Protein AF-A0A2H5Z6Z6-F1 (afdb_monomer_lite)

Sequence (123 aa):
MVAVAPFHPRAADRPYLMEVCPAVSLRALALPHRGYKGRTAYAQATREQILRGLQGLGVTLSPALSATVIAQPGGDALDSIVAAVTAWLVTMRNPPPSNLPAEASREGWIYVPEPPFSLARRR

Secondary structure (DSSP, 8-state):
--EETTTS---TTS-EE-B--HHHHHHHTTS--SS-SSSSHHHHHHHHHHHHHHHHTT----HHHHHHHHH-TT-HHHHHHHHHHHHHHHHHH-PPPSS--TTHHHH--B----SS---S---

pLDDT: mean 91.0, std 10.17, range [44.94, 98.69]

Structure (mmCIF, N/CA/C/O backbone):
data_AF-A0A2H5Z6Z6-F1
#
_entry.id   AF-A0A2H5Z6Z6-F1
#
loop_
_atom_site.group_PDB
_atom_site.id
_atom_site.type_symbol
_atom_site.label_atom_id
_atom_site.label_alt_id
_atom_site.label_comp_id
_atom_site.label_asym_id
_atom_site.label_entity_id
_atom_site.label_seq_id
_atom_site.pdbx_PDB_ins_code
_atom_site.Cartn_x
_atom_site.Cartn_y
_atom_site.Cartn_z
_atom_site.occupancy
_atom_site.B_iso_or_equiv
_atom_site.auth_seq_id
_atom_site.auth_comp_id
_atom_site.auth_asym_id
_atom_site.auth_atom_id
_atom_site.pdbx_PDB_model_num
ATOM 1 N N . MET A 1 1 ? 4.768 -19.698 -14.939 1.00 81.94 1 MET A N 1
ATOM 2 C CA . MET A 1 1 ? 6.037 -19.189 -14.361 1.00 81.94 1 MET A CA 1
ATOM 3 C C . MET A 1 1 ? 5.907 -17.682 -14.163 1.00 81.94 1 MET A C 1
ATOM 5 O O . MET A 1 1 ? 5.160 -17.090 -14.924 1.00 81.94 1 MET A O 1
ATOM 9 N N . VAL A 1 2 ? 6.552 -17.072 -13.165 1.00 90.19 2 VAL A N 1
ATOM 10 C CA . VAL A 1 2 ? 6.456 -15.625 -12.850 1.00 90.19 2 VAL A CA 1
ATOM 11 C C . VAL A 1 2 ? 7.821 -14.968 -13.087 1.00 90.19 2 VAL A C 1
ATOM 13 O O . VAL A 1 2 ? 8.841 -15.569 -12.755 1.00 90.19 2 VAL A O 1
ATOM 16 N N . ALA A 1 3 ? 7.864 -13.765 -13.669 1.00 91.19 3 ALA A N 1
ATOM 17 C CA . ALA A 1 3 ? 9.087 -12.954 -13.721 1.00 91.19 3 ALA A CA 1
ATOM 18 C C . ALA A 1 3 ? 9.198 -12.123 -12.436 1.00 91.19 3 ALA A C 1
ATOM 20 O O . ALA A 1 3 ? 8.234 -11.473 -12.045 1.00 91.19 3 ALA A O 1
ATOM 21 N N . VAL A 1 4 ? 10.354 -12.162 -11.775 1.00 91.69 4 VAL A N 1
ATOM 22 C CA . VAL A 1 4 ? 10.587 -11.506 -10.482 1.00 91.69 4 VAL A CA 1
ATOM 23 C C . VAL A 1 4 ? 11.524 -10.334 -10.710 1.00 91.69 4 VAL A C 1
ATOM 25 O O . VAL A 1 4 ? 12.652 -10.525 -11.153 1.00 91.69 4 VAL A O 1
ATOM 28 N N . ALA A 1 5 ? 11.052 -9.131 -10.430 1.00 88.62 5 ALA A N 1
ATOM 29 C CA . ALA A 1 5 ? 11.829 -7.916 -10.563 1.00 88.62 5 ALA A CA 1
ATOM 30 C C . ALA A 1 5 ? 12.830 -7.758 -9.402 1.00 88.62 5 ALA A C 1
ATOM 32 O O . ALA A 1 5 ? 12.454 -8.053 -8.267 1.00 88.62 5 ALA A O 1
ATOM 33 N N . PRO A 1 6 ? 14.056 -7.255 -9.634 1.00 89.50 6 PRO A N 1
ATOM 34 C CA . PRO A 1 6 ? 14.674 -6.947 -10.927 1.00 89.50 6 PRO A CA 1
ATOM 35 C C . PRO A 1 6 ? 15.464 -8.124 -11.537 1.00 89.50 6 PRO A C 1
ATOM 37 O O . PRO A 1 6 ? 16.131 -7.954 -12.552 1.00 89.50 6 PRO A O 1
ATOM 40 N N . PHE A 1 7 ? 15.411 -9.311 -10.927 1.00 90.31 7 PHE A N 1
ATOM 41 C CA . PHE A 1 7 ? 16.242 -10.468 -11.290 1.00 90.31 7 PHE A CA 1
ATOM 42 C C . PHE A 1 7 ? 15.903 -11.084 -12.654 1.00 90.31 7 PHE A C 1
ATOM 44 O O . PHE A 1 7 ? 16.771 -11.649 -13.317 1.00 90.31 7 PHE A O 1
ATOM 51 N N . HIS A 1 8 ? 14.642 -10.996 -13.079 1.00 89.81 8 HIS A N 1
ATOM 52 C CA . HIS A 1 8 ? 14.167 -11.505 -14.359 1.00 89.81 8 HIS A CA 1
ATOM 53 C C . HIS A 1 8 ? 13.698 -10.363 -15.264 1.00 89.81 8 HIS A C 1
ATOM 55 O O . HIS A 1 8 ? 13.000 -9.457 -14.795 1.00 89.81 8 HIS A O 1
ATOM 61 N N . PRO A 1 9 ? 13.984 -10.431 -16.578 1.00 82.88 9 PRO A N 1
ATOM 62 C CA . PRO A 1 9 ? 13.438 -9.473 -17.524 1.00 82.88 9 PRO A CA 1
ATOM 63 C C . PRO A 1 9 ? 11.910 -9.566 -17.547 1.00 82.88 9 PRO A C 1
ATOM 65 O O . PRO A 1 9 ? 11.318 -10.645 -17.422 1.00 82.88 9 PRO A O 1
ATOM 68 N N . ARG A 1 10 ? 11.257 -8.418 -17.739 1.00 80.31 10 ARG A N 1
ATOM 69 C CA . ARG A 1 10 ? 9.808 -8.370 -17.934 1.00 80.31 10 ARG A CA 1
ATOM 70 C C . ARG A 1 10 ? 9.453 -9.068 -19.246 1.00 80.31 10 ARG A C 1
ATOM 72 O O . ARG A 1 10 ? 10.029 -8.767 -20.286 1.00 80.31 10 ARG A O 1
ATOM 79 N N . ALA A 1 11 ? 8.459 -9.945 -19.199 1.00 82.06 11 ALA A N 1
ATOM 80 C CA . ALA A 1 11 ? 7.927 -10.624 -20.370 1.00 82.06 11 ALA A CA 1
ATOM 81 C C . ALA A 1 11 ? 6.397 -10.532 -20.371 1.00 82.06 11 ALA A C 1
ATOM 83 O O . ALA A 1 11 ? 5.767 -10.580 -19.315 1.00 82.06 11 ALA A O 1
ATOM 84 N N . ALA A 1 12 ? 5.802 -10.349 -21.551 1.00 83.38 12 ALA A N 1
ATOM 85 C CA . ALA A 1 12 ? 4.355 -10.175 -21.700 1.00 83.38 12 ALA A CA 1
ATOM 86 C C . ALA A 1 12 ? 3.564 -11.483 -21.505 1.00 83.38 12 ALA A C 1
ATOM 88 O O . ALA A 1 12 ? 2.361 -11.445 -21.268 1.00 83.38 12 ALA A O 1
ATOM 89 N N . ASP A 1 13 ? 4.239 -12.630 -21.591 1.00 90.69 13 ASP A N 1
ATOM 90 C CA . ASP A 1 13 ? 3.664 -13.976 -21.497 1.00 90.69 13 ASP A CA 1
ATOM 91 C C . ASP A 1 13 ? 3.438 -14.452 -20.052 1.00 90.69 13 ASP A C 1
ATOM 93 O O . ASP A 1 13 ? 2.952 -15.564 -19.835 1.00 90.69 13 ASP A O 1
ATOM 97 N N . ARG A 1 14 ? 3.818 -13.650 -19.050 1.00 88.25 14 ARG A N 1
ATOM 98 C CA . ARG A 1 14 ? 3.795 -14.062 -17.646 1.00 88.25 14 ARG A CA 1
ATOM 99 C C . ARG A 1 14 ? 3.532 -12.912 -16.675 1.00 88.25 14 ARG A C 1
ATOM 101 O O . ARG A 1 14 ? 3.823 -11.758 -16.989 1.00 88.25 14 ARG A O 1
ATOM 108 N N . PRO A 1 15 ? 3.044 -13.212 -15.458 1.00 89.44 15 PRO A N 1
ATOM 109 C CA . PRO A 1 15 ? 2.917 -12.211 -14.410 1.00 89.44 15 PRO A CA 1
ATOM 110 C C . PRO A 1 15 ? 4.288 -11.665 -14.007 1.00 89.44 15 PRO A C 1
ATOM 112 O O . PRO A 1 15 ? 5.295 -12.380 -14.052 1.00 89.44 15 PRO A O 1
ATOM 115 N N . TYR A 1 16 ? 4.296 -10.413 -13.557 1.00 86.94 16 TYR A N 1
ATOM 116 C CA . TYR A 1 16 ? 5.476 -9.731 -13.042 1.00 86.94 16 TYR A CA 1
ATOM 117 C C . TYR A 1 16 ? 5.311 -9.488 -11.540 1.00 86.94 16 TYR A C 1
ATOM 119 O O . TYR A 1 16 ? 4.346 -8.847 -11.124 1.00 86.94 16 TYR A 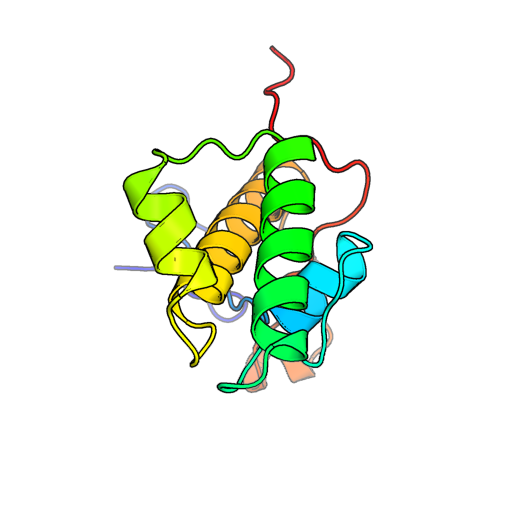O 1
ATOM 127 N N . LEU A 1 17 ? 6.228 -10.021 -10.736 1.00 91.25 17 LEU A N 1
ATOM 128 C CA . LEU A 1 17 ? 6.293 -9.813 -9.294 1.00 91.25 17 LEU A CA 1
ATOM 129 C C . LEU A 1 17 ? 7.261 -8.672 -9.000 1.00 91.25 17 LEU A C 1
ATOM 131 O O . LEU A 1 17 ? 8.382 -8.669 -9.505 1.00 91.25 17 LEU A O 1
ATOM 135 N N . MET A 1 18 ? 6.829 -7.727 -8.171 1.00 91.06 18 MET A N 1
ATOM 136 C CA . MET A 1 18 ? 7.622 -6.576 -7.753 1.00 91.06 18 MET A CA 1
ATOM 137 C C . MET A 1 18 ? 7.553 -6.408 -6.240 1.00 91.06 18 MET A C 1
ATOM 139 O O . MET A 1 18 ? 6.511 -6.662 -5.634 1.00 91.06 18 MET A O 1
ATOM 143 N N . GLU A 1 19 ? 8.653 -5.970 -5.641 1.00 94.50 19 GLU A N 1
ATOM 144 C CA . GLU A 1 19 ? 8.693 -5.671 -4.217 1.00 94.50 19 GLU A CA 1
ATOM 145 C C . GLU A 1 19 ? 8.075 -4.296 -3.943 1.00 94.50 19 GLU A C 1
ATOM 147 O O . GLU A 1 19 ? 8.407 -3.295 -4.584 1.00 94.50 19 GLU A O 1
ATOM 152 N N . VAL A 1 20 ? 7.175 -4.247 -2.961 1.00 95.50 20 VAL A N 1
ATOM 153 C CA . VAL A 1 20 ? 6.577 -3.005 -2.476 1.00 95.50 20 VAL A CA 1
ATOM 154 C C . VAL A 1 20 ? 6.790 -2.895 -0.977 1.00 95.50 20 VAL A C 1
ATOM 156 O O . VAL A 1 20 ? 6.399 -3.775 -0.215 1.00 95.50 20 VAL A O 1
ATOM 159 N N . CYS A 1 21 ? 7.330 -1.757 -0.547 1.00 97.12 21 CYS A N 1
ATOM 160 C CA . CYS A 1 21 ? 7.352 -1.367 0.855 1.00 97.12 21 CYS A CA 1
ATOM 161 C C . CYS A 1 21 ? 6.208 -0.371 1.126 1.00 97.12 21 CYS A C 1
ATOM 163 O O . CYS A 1 21 ? 6.241 0.749 0.591 1.00 97.12 21 CYS A O 1
ATOM 165 N N . PRO A 1 22 ? 5.207 -0.720 1.962 1.00 98.00 22 PRO A N 1
ATOM 166 C CA . PRO A 1 22 ? 4.063 0.149 2.232 1.00 98.00 22 PRO A CA 1
ATOM 167 C C . PRO A 1 22 ? 4.453 1.513 2.803 1.00 98.00 22 PRO A C 1
ATOM 169 O O . PRO A 1 22 ? 3.978 2.537 2.325 1.00 98.00 22 PRO A O 1
ATOM 172 N N . ALA A 1 23 ? 5.375 1.563 3.768 1.00 97.56 23 ALA A N 1
ATOM 173 C CA . ALA A 1 23 ? 5.810 2.830 4.359 1.00 97.56 23 ALA A CA 1
ATOM 174 C C . ALA A 1 23 ? 6.495 3.749 3.328 1.00 97.56 23 ALA A C 1
ATOM 176 O O . ALA A 1 23 ? 6.241 4.953 3.297 1.00 97.56 23 ALA A O 1
ATOM 177 N N . VAL A 1 24 ? 7.331 3.195 2.444 1.00 97.50 24 VAL A N 1
ATOM 178 C CA . VAL A 1 24 ? 7.976 3.978 1.376 1.00 97.50 24 VAL A CA 1
ATOM 179 C C . VAL A 1 24 ? 6.939 4.479 0.368 1.00 97.50 24 VAL A C 1
ATOM 181 O O . VAL A 1 24 ? 6.972 5.652 -0.002 1.00 97.50 24 VAL A O 1
ATOM 184 N N . SER A 1 25 ? 5.983 3.628 -0.009 1.00 97.00 25 SER A N 1
ATOM 185 C CA . SER A 1 25 ? 4.884 3.988 -0.913 1.00 97.00 25 SER A CA 1
ATOM 186 C C . SER A 1 25 ? 4.010 5.101 -0.340 1.00 97.00 25 SER A C 1
ATOM 188 O O . SER A 1 25 ? 3.759 6.098 -1.008 1.00 97.00 25 SER A O 1
ATOM 190 N N . LEU A 1 26 ? 3.591 4.974 0.921 1.00 98.12 26 LEU A N 1
ATOM 191 C CA . LEU A 1 26 ? 2.785 5.982 1.609 1.00 98.12 26 LEU A CA 1
ATOM 192 C C . LEU A 1 26 ? 3.513 7.322 1.691 1.00 98.12 26 LEU A C 1
ATOM 194 O O . LEU A 1 26 ? 2.907 8.358 1.430 1.00 98.12 26 LEU A O 1
ATOM 198 N N . ARG A 1 27 ? 4.822 7.306 1.976 1.00 97.56 27 ARG A N 1
ATOM 199 C CA . ARG A 1 27 ? 5.644 8.521 1.966 1.00 97.56 27 ARG A CA 1
ATOM 200 C C . ARG A 1 27 ? 5.646 9.182 0.587 1.00 97.56 27 ARG A C 1
ATOM 202 O O . ARG A 1 27 ? 5.483 10.396 0.515 1.00 97.56 27 ARG A O 1
ATOM 209 N N . ALA A 1 28 ? 5.811 8.404 -0.483 1.00 95.19 28 ALA A N 1
ATOM 210 C CA . ALA A 1 28 ? 5.789 8.923 -1.850 1.00 95.19 28 ALA A CA 1
ATOM 211 C C . ALA A 1 28 ? 4.424 9.521 -2.220 1.00 95.19 28 ALA A C 1
ATOM 213 O O . ALA A 1 28 ? 4.368 10.596 -2.807 1.00 95.19 28 ALA A O 1
ATOM 214 N N . LEU A 1 29 ? 3.332 8.892 -1.780 1.00 95.50 29 LEU A N 1
ATOM 215 C CA . LEU A 1 29 ? 1.961 9.385 -1.951 1.00 95.50 29 LEU A CA 1
ATOM 216 C C . LEU A 1 29 ? 1.610 10.587 -1.050 1.00 95.50 29 LEU A C 1
ATOM 218 O O . LEU A 1 29 ? 0.459 11.018 -1.048 1.00 95.50 29 LEU A O 1
ATOM 222 N N . ALA A 1 30 ? 2.565 11.116 -0.275 1.00 96.44 30 ALA A N 1
ATOM 223 C CA . ALA A 1 30 ? 2.351 12.166 0.723 1.00 96.44 30 ALA A CA 1
ATOM 224 C C . ALA A 1 30 ? 1.281 11.810 1.783 1.00 96.44 30 ALA A C 1
ATOM 226 O O . ALA A 1 30 ? 0.555 12.673 2.278 1.00 96.44 30 ALA A O 1
ATOM 227 N N . LEU A 1 31 ? 1.199 10.530 2.156 1.00 97.69 31 LEU A N 1
ATOM 228 C CA . LEU A 1 31 ? 0.311 10.002 3.193 1.00 97.69 31 LEU A CA 1
ATOM 229 C C . LEU A 1 31 ? 1.087 9.673 4.484 1.00 97.69 31 LEU A C 1
ATOM 231 O O . LEU A 1 31 ? 2.314 9.500 4.455 1.00 97.69 31 LEU A O 1
ATOM 235 N N . PRO A 1 32 ? 0.403 9.551 5.641 1.00 98.31 32 PRO A N 1
ATOM 236 C CA . PRO A 1 32 ? 1.035 9.045 6.855 1.00 98.31 32 PRO A CA 1
ATOM 237 C C . PRO A 1 32 ? 1.689 7.685 6.592 1.00 98.31 32 PRO A C 1
ATOM 239 O O . PRO A 1 32 ? 1.051 6.778 6.073 1.00 98.31 32 PRO A O 1
ATOM 242 N N . HIS A 1 33 ? 2.964 7.536 6.948 1.00 97.50 33 HIS A N 1
ATOM 243 C CA . HIS A 1 33 ? 3.753 6.336 6.638 1.00 97.50 33 HIS A CA 1
ATOM 244 C C . HIS A 1 33 ? 4.329 5.641 7.879 1.00 97.50 33 HIS A C 1
ATOM 246 O O . HIS A 1 33 ? 5.053 4.652 7.771 1.00 97.50 33 HIS A O 1
ATOM 252 N N . ARG A 1 34 ? 4.025 6.160 9.073 1.00 97.25 34 ARG A N 1
ATOM 253 C CA . ARG A 1 34 ? 4.459 5.629 10.372 1.00 97.25 34 ARG A CA 1
ATOM 254 C C . ARG A 1 34 ? 3.289 5.641 11.347 1.00 97.25 34 ARG A C 1
ATOM 256 O O . ARG A 1 34 ? 2.332 6.378 11.148 1.00 97.25 34 ARG A O 1
ATOM 263 N N . GLY A 1 35 ? 3.379 4.824 12.395 1.00 96.75 35 GLY A N 1
ATOM 264 C CA . GLY A 1 35 ? 2.449 4.867 13.527 1.00 96.75 35 GLY A CA 1
ATOM 265 C C . GLY A 1 35 ? 1.048 4.301 13.274 1.00 96.75 35 GLY A C 1
ATOM 266 O O . GLY A 1 35 ? 0.243 4.303 14.194 1.00 96.75 35 GLY A O 1
ATOM 267 N N . TYR A 1 36 ? 0.756 3.782 12.077 1.00 98.06 36 TYR A N 1
ATOM 268 C CA . TYR A 1 36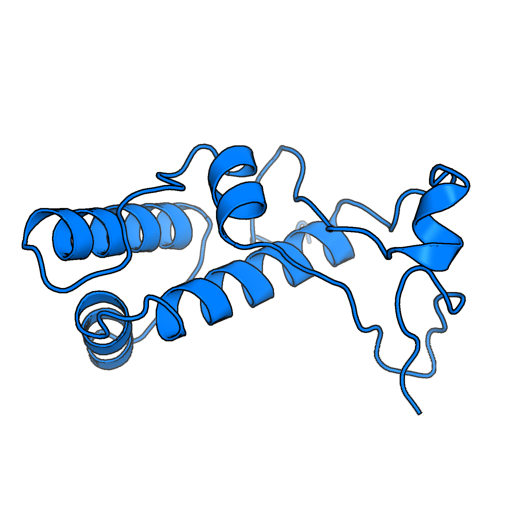 ? -0.545 3.183 11.742 1.00 98.06 36 TYR A CA 1
ATOM 269 C C . TYR A 1 36 ? -0.706 1.728 12.211 1.00 98.06 36 TYR A C 1
ATOM 271 O O . TYR A 1 36 ? -1.810 1.190 12.170 1.00 98.06 36 TYR A O 1
ATOM 279 N N . LYS A 1 37 ? 0.376 1.085 12.669 1.00 97.56 37 LYS A N 1
ATOM 280 C CA . LYS A 1 37 ? 0.345 -0.261 13.257 1.00 97.56 37 LYS A CA 1
ATOM 281 C C . LYS A 1 37 ? 0.194 -0.181 14.774 1.00 97.56 37 LYS A C 1
ATOM 283 O O . LYS A 1 37 ? 0.762 0.701 15.417 1.00 97.56 37 LYS A O 1
ATOM 288 N N . GLY A 1 38 ? -0.534 -1.136 15.340 1.00 97.62 38 GLY A N 1
ATOM 289 C CA . GLY A 1 38 ? -0.805 -1.238 16.771 1.00 97.62 38 GLY A CA 1
ATOM 290 C C . GLY A 1 38 ? -2.279 -1.048 17.124 1.00 97.62 38 GLY A C 1
ATOM 291 O O . GLY A 1 38 ? -3.132 -0.786 16.279 1.00 97.62 38 GLY A O 1
ATOM 292 N N . ARG A 1 39 ? -2.583 -1.213 18.415 1.00 98.00 39 ARG A N 1
ATOM 293 C CA . ARG A 1 39 ? -3.955 -1.205 18.959 1.00 98.00 39 ARG A CA 1
ATOM 294 C C . ARG A 1 39 ? -4.389 0.151 19.529 1.00 98.00 39 ARG A C 1
ATOM 296 O O . ARG A 1 39 ? -5.434 0.237 20.159 1.00 98.00 39 ARG A O 1
ATOM 303 N N . THR A 1 40 ? -3.580 1.196 19.370 1.00 98.31 40 THR A N 1
ATOM 304 C CA . THR A 1 40 ? -3.887 2.517 19.932 1.00 98.31 40 THR A CA 1
ATOM 305 C C . THR A 1 40 ? -4.931 3.247 19.087 1.00 98.31 40 THR A C 1
ATOM 307 O O . THR A 1 40 ? -5.016 3.048 17.873 1.00 98.31 40 THR A O 1
ATOM 310 N N . ALA A 1 41 ? -5.684 4.156 19.715 1.00 98.06 41 ALA A N 1
ATOM 311 C CA . ALA A 1 41 ? -6.600 5.046 19.000 1.00 98.06 41 ALA A CA 1
ATOM 312 C C . ALA A 1 41 ? -5.866 5.882 17.933 1.00 98.06 41 ALA A C 1
ATOM 314 O O . ALA A 1 41 ? -6.381 6.076 16.837 1.00 98.06 41 ALA A O 1
ATOM 315 N N . TYR A 1 42 ? -4.622 6.295 18.215 1.00 98.31 42 TYR A N 1
ATOM 316 C CA . TYR A 1 42 ? -3.756 6.977 17.249 1.00 98.31 42 TYR A CA 1
ATOM 317 C C . TYR A 1 42 ? -3.464 6.112 16.013 1.00 98.31 42 TYR A C 1
ATOM 319 O O . TYR A 1 42 ? -3.608 6.580 14.884 1.00 98.31 42 TYR A O 1
ATOM 327 N N . ALA A 1 43 ? -3.105 4.837 16.201 1.00 98.56 43 ALA A N 1
ATOM 328 C CA . ALA A 1 43 ? -2.837 3.928 15.089 1.00 98.56 43 ALA A CA 1
ATOM 329 C C . ALA A 1 43 ? -4.088 3.670 14.239 1.00 98.56 43 ALA A C 1
ATOM 331 O O . ALA A 1 43 ? -4.012 3.644 13.010 1.00 98.56 43 ALA A O 1
ATOM 332 N N . GLN A 1 44 ? -5.255 3.526 14.873 1.00 98.62 44 GLN A N 1
ATOM 333 C CA . GLN A 1 44 ? -6.531 3.423 14.163 1.00 98.62 44 GLN A CA 1
ATOM 334 C C . GLN A 1 44 ? -6.848 4.689 13.356 1.00 98.62 44 GLN A C 1
ATOM 336 O O . GLN A 1 44 ? -7.064 4.594 12.150 1.00 98.62 44 GLN A O 1
ATOM 341 N N . ALA A 1 45 ? -6.783 5.869 13.977 1.00 98.62 45 ALA A N 1
ATOM 342 C CA . ALA A 1 45 ? -7.016 7.144 13.296 1.00 98.62 45 ALA A CA 1
ATOM 343 C C . ALA A 1 45 ? -6.045 7.361 12.121 1.00 98.62 45 ALA A C 1
ATOM 345 O O . ALA A 1 45 ? -6.426 7.885 11.073 1.00 98.62 45 ALA A O 1
ATOM 346 N N . THR A 1 46 ? -4.799 6.897 12.260 1.00 98.69 46 THR A N 1
ATOM 347 C CA . THR A 1 46 ? -3.803 6.957 11.184 1.00 98.69 46 THR A CA 1
ATOM 348 C C . THR A 1 46 ? -4.184 6.037 10.018 1.00 98.69 46 THR A C 1
ATOM 350 O O . THR A 1 46 ? -4.108 6.465 8.866 1.00 98.69 46 THR A O 1
ATOM 353 N N . ARG A 1 47 ? -4.663 4.807 10.277 1.00 98.69 47 ARG A N 1
ATOM 354 C CA . ARG A 1 47 ? -5.193 3.906 9.228 1.00 98.69 47 ARG A CA 1
ATOM 355 C C . ARG A 1 47 ? -6.395 4.513 8.506 1.00 98.69 47 ARG A C 1
ATOM 357 O O . ARG A 1 47 ? -6.465 4.437 7.282 1.00 98.69 47 ARG A O 1
ATOM 364 N N . GLU A 1 48 ? -7.297 5.169 9.233 1.00 98.62 48 GLU A N 1
ATOM 365 C CA . GLU A 1 48 ? -8.426 5.892 8.634 1.00 98.62 48 GLU A CA 1
ATOM 366 C C . GLU A 1 48 ? -7.968 7.037 7.726 1.00 98.62 48 GLU A C 1
ATOM 368 O O . GLU A 1 48 ? -8.479 7.191 6.617 1.00 98.62 48 GLU A O 1
ATOM 373 N N . GLN A 1 49 ? -6.993 7.836 8.171 1.00 98.69 49 GLN A N 1
ATOM 374 C CA . GLN A 1 49 ? -6.441 8.927 7.370 1.00 98.69 49 GLN A CA 1
ATOM 375 C C . GLN A 1 49 ? -5.778 8.407 6.092 1.00 98.69 49 GLN A C 1
ATOM 377 O O . GLN A 1 49 ? -6.002 8.972 5.021 1.00 98.69 49 GLN A O 1
ATOM 382 N N . ILE A 1 50 ? -4.996 7.328 6.192 1.00 98.69 50 ILE A N 1
ATOM 383 C CA . ILE A 1 50 ? -4.377 6.693 5.026 1.00 98.69 50 ILE A CA 1
ATOM 384 C C . ILE A 1 50 ? -5.458 6.204 4.060 1.00 98.69 50 ILE A C 1
ATOM 386 O O . ILE A 1 50 ? -5.390 6.515 2.872 1.00 98.69 50 ILE A O 1
ATOM 390 N N . LEU A 1 51 ? -6.473 5.486 4.554 1.00 98.56 51 LEU A N 1
ATOM 391 C CA . LEU A 1 51 ? -7.543 4.965 3.707 1.00 98.56 51 LEU A CA 1
ATOM 392 C C . LEU A 1 51 ? -8.304 6.090 2.991 1.00 98.56 51 LEU A C 1
ATOM 394 O O . LEU A 1 51 ? -8.530 5.984 1.787 1.00 98.56 51 LEU A O 1
ATOM 398 N N . ARG A 1 52 ? -8.626 7.191 3.684 1.00 98.31 52 ARG A N 1
ATOM 399 C CA . ARG A 1 52 ? -9.236 8.380 3.059 1.00 98.31 52 ARG A CA 1
ATOM 400 C C . ARG A 1 52 ? -8.347 8.976 1.966 1.00 98.31 52 ARG A C 1
ATOM 402 O O . ARG A 1 52 ? -8.844 9.338 0.904 1.00 98.31 52 ARG A O 1
ATOM 409 N N . GLY A 1 53 ? -7.038 9.046 2.201 1.00 97.44 53 GLY A N 1
ATOM 410 C CA . GLY A 1 53 ? -6.072 9.495 1.199 1.00 97.44 53 GLY A CA 1
ATOM 411 C C . GLY A 1 53 ? -6.072 8.611 -0.050 1.00 97.44 53 GLY A C 1
ATOM 412 O O . GLY A 1 53 ? -6.170 9.117 -1.164 1.00 97.44 53 GLY A O 1
ATOM 413 N N . LEU A 1 54 ? -6.051 7.287 0.130 1.00 97.00 54 LEU A N 1
ATOM 414 C CA . LEU A 1 54 ? -6.136 6.322 -0.972 1.00 97.00 54 LEU A CA 1
ATOM 415 C C . LEU A 1 54 ? -7.472 6.425 -1.729 1.00 97.00 54 LEU A C 1
ATOM 417 O O . LEU A 1 54 ? -7.491 6.348 -2.958 1.00 97.00 54 LEU A O 1
ATOM 421 N N . GLN A 1 55 ? -8.581 6.656 -1.024 1.00 96.44 55 GLN A N 1
ATOM 422 C CA . GLN A 1 55 ? -9.885 6.913 -1.644 1.00 96.44 55 GLN A CA 1
ATOM 423 C C . GLN A 1 55 ? -9.870 8.186 -2.498 1.00 96.44 55 GLN A C 1
ATOM 425 O O . GLN A 1 55 ? -10.393 8.174 -3.611 1.00 96.44 55 GLN A O 1
ATOM 430 N N . GLY A 1 56 ? -9.187 9.243 -2.047 1.00 94.62 56 GLY A N 1
ATOM 431 C CA . GLY A 1 56 ? -8.954 10.457 -2.838 1.00 94.62 56 GLY A CA 1
ATOM 432 C C . GLY A 1 56 ? -8.165 10.219 -4.134 1.00 94.62 56 GLY A C 1
ATOM 433 O O . GLY A 1 56 ? -8.322 10.972 -5.091 1.00 94.62 56 GLY A O 1
ATOM 434 N N . LEU A 1 57 ? -7.369 9.145 -4.207 1.00 91.94 57 LEU A N 1
ATOM 435 C CA . LEU A 1 57 ? -6.676 8.726 -5.433 1.00 91.94 57 LEU A CA 1
ATOM 436 C C . LEU A 1 57 ? -7.562 7.899 -6.383 1.00 91.94 57 LEU A C 1
ATOM 438 O O . LEU A 1 57 ? -7.155 7.650 -7.521 1.00 91.94 57 LEU A O 1
ATOM 442 N N . GLY A 1 58 ? -8.751 7.482 -5.935 1.00 93.19 58 GLY A N 1
ATOM 443 C CA . GLY A 1 58 ? -9.716 6.682 -6.696 1.00 93.19 58 GLY A CA 1
ATOM 444 C C . GLY A 1 58 ? -9.910 5.245 -6.199 1.00 93.19 58 GLY A C 1
ATOM 445 O O . GLY A 1 58 ? -10.605 4.470 -6.857 1.00 93.19 58 GLY A O 1
ATOM 446 N N . VAL A 1 59 ? -9.319 4.851 -5.063 1.00 95.38 59 VAL A N 1
ATOM 447 C CA . VAL A 1 59 ? -9.563 3.520 -4.476 1.00 95.38 59 VAL A CA 1
ATOM 448 C C . VAL A 1 59 ? -10.982 3.455 -3.920 1.00 95.38 59 VAL A C 1
ATOM 450 O O . VAL A 1 59 ? -11.365 4.265 -3.085 1.00 95.38 59 VAL A O 1
ATOM 453 N N . THR A 1 60 ? -11.756 2.454 -4.330 1.00 95.50 60 THR A N 1
ATOM 454 C CA . THR A 1 60 ? -13.118 2.241 -3.823 1.00 95.50 60 THR A CA 1
ATOM 455 C C . THR A 1 60 ? -13.194 0.909 -3.090 1.00 95.50 60 THR A C 1
ATOM 457 O O . THR A 1 60 ? -12.777 -0.112 -3.630 1.00 95.50 60 THR A O 1
ATOM 460 N N . LEU A 1 61 ? -13.738 0.911 -1.871 1.00 95.69 61 LEU A N 1
ATOM 461 C CA . LEU A 1 61 ? -13.980 -0.283 -1.054 1.00 95.69 61 LEU A CA 1
ATOM 462 C C . LEU A 1 61 ? -15.421 -0.255 -0.534 1.00 95.69 61 LEU A C 1
ATOM 464 O O . LEU A 1 61 ? -16.000 0.819 -0.370 1.00 95.69 61 LEU A O 1
ATOM 468 N N . SER A 1 62 ? 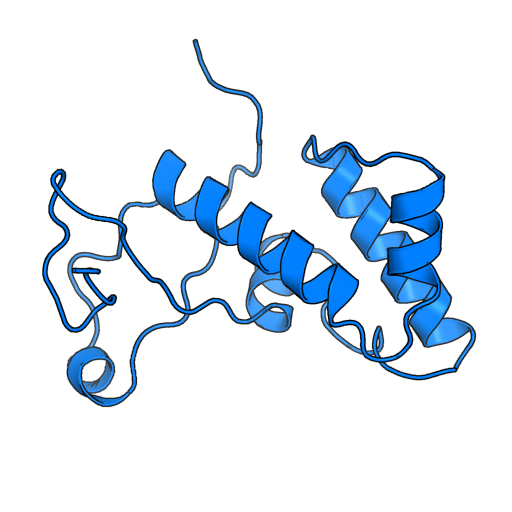-15.990 -1.424 -0.233 1.00 97.62 62 SER A N 1
ATOM 469 C CA . SER A 1 62 ? -17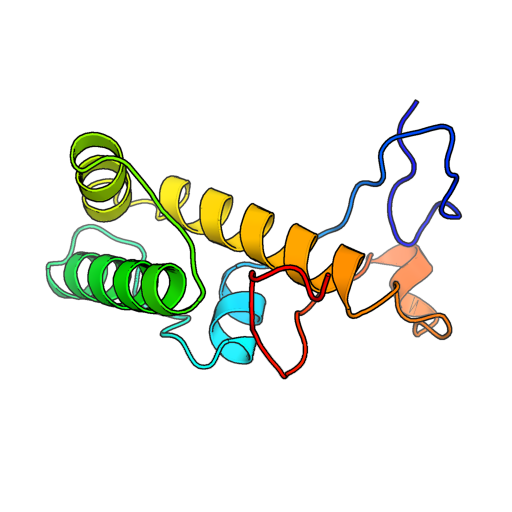.267 -1.486 0.482 1.00 97.62 62 SER A CA 1
ATOM 470 C C . SER A 1 62 ? -17.106 -0.989 1.928 1.00 97.62 62 SER A C 1
ATOM 472 O O . SER A 1 62 ? -16.019 -1.131 2.499 1.00 97.62 62 SER A O 1
ATOM 474 N N . PRO A 1 63 ? -18.174 -0.482 2.575 1.00 97.56 63 PRO A N 1
ATOM 475 C CA . PRO A 1 63 ? -18.103 -0.031 3.967 1.00 97.56 63 PRO A CA 1
ATOM 476 C C . PRO A 1 63 ? -17.574 -1.104 4.932 1.00 97.56 63 PRO A C 1
ATOM 478 O O . PRO A 1 63 ? -16.759 -0.811 5.804 1.00 97.56 63 PRO A O 1
ATOM 481 N N . ALA A 1 64 ? -17.974 -2.365 4.733 1.00 97.88 64 ALA A N 1
ATOM 482 C CA . ALA A 1 64 ? -17.501 -3.497 5.529 1.00 97.88 64 ALA A CA 1
ATOM 483 C C . ALA A 1 64 ? -15.988 -3.735 5.378 1.00 97.88 64 ALA A C 1
ATOM 485 O O . ALA A 1 64 ? -15.289 -3.996 6.362 1.00 97.88 64 ALA A O 1
ATOM 486 N N . LEU A 1 65 ? -15.458 -3.607 4.157 1.00 97.31 65 LEU A N 1
ATOM 487 C CA . LEU A 1 65 ? -14.028 -3.764 3.910 1.00 97.31 65 LEU A CA 1
ATOM 488 C C . LEU A 1 65 ? -13.237 -2.571 4.461 1.00 97.31 65 LEU A C 1
ATOM 490 O O . LEU A 1 65 ? -12.199 -2.777 5.086 1.00 97.31 65 LEU A O 1
ATOM 494 N N . SER A 1 66 ? -13.752 -1.344 4.328 1.00 98.12 66 SER A N 1
ATOM 495 C CA . SER A 1 66 ? -13.165 -0.161 4.973 1.00 98.12 66 SER A CA 1
ATOM 496 C C . SER A 1 66 ? -13.067 -0.334 6.490 1.00 98.12 66 SER A C 1
ATOM 498 O O . SER A 1 66 ? -11.997 -0.120 7.057 1.00 98.12 66 SER A O 1
ATOM 500 N N . ALA A 1 67 ? -14.143 -0.791 7.139 1.00 98.00 67 ALA A N 1
ATOM 501 C CA . ALA A 1 67 ? -14.143 -1.073 8.573 1.00 98.00 67 ALA A CA 1
ATOM 502 C C . ALA A 1 67 ? -13.114 -2.153 8.945 1.00 98.00 67 ALA A C 1
ATOM 504 O O . ALA A 1 67 ? -12.388 -1.998 9.923 1.00 98.00 67 ALA A O 1
ATOM 505 N N . THR A 1 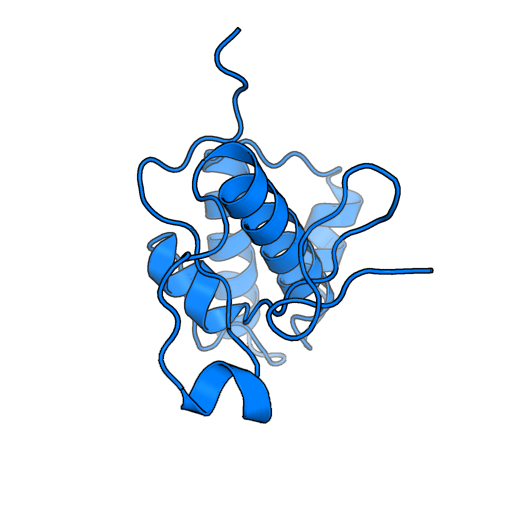68 ? -12.988 -3.205 8.133 1.00 98.00 68 THR A N 1
ATOM 506 C CA . THR A 1 68 ? -11.996 -4.274 8.345 1.00 98.00 68 THR A CA 1
ATOM 507 C C . THR A 1 68 ? -10.565 -3.735 8.292 1.00 98.00 68 THR A C 1
ATOM 509 O O . THR A 1 68 ? -9.762 -4.011 9.184 1.00 98.00 68 THR A O 1
ATOM 512 N N . VAL A 1 69 ? -10.252 -2.919 7.282 1.00 97.94 69 VAL A N 1
ATOM 513 C CA . VAL A 1 69 ? -8.931 -2.293 7.104 1.00 97.94 69 VAL A CA 1
ATOM 514 C C . VAL A 1 69 ? -8.585 -1.381 8.284 1.00 97.94 69 VAL A C 1
ATOM 516 O O . VAL A 1 69 ? -7.467 -1.424 8.799 1.00 97.94 69 VAL A O 1
ATOM 519 N N . ILE A 1 70 ? -9.555 -0.588 8.744 1.00 98.44 70 ILE A N 1
ATOM 520 C CA . ILE A 1 70 ? -9.402 0.325 9.884 1.00 98.44 70 ILE A CA 1
ATOM 521 C C . ILE A 1 70 ? -9.290 -0.433 11.210 1.00 98.44 70 ILE A C 1
ATOM 523 O O . ILE A 1 70 ? -8.582 0.019 12.105 1.00 98.44 70 ILE A O 1
ATOM 527 N N . ALA A 1 71 ? -9.962 -1.575 11.363 1.00 97.81 71 ALA A N 1
ATOM 528 C CA . ALA A 1 71 ? -9.965 -2.334 12.609 1.00 97.81 71 ALA A CA 1
ATOM 529 C C . ALA A 1 71 ? -8.709 -3.204 12.775 1.00 97.81 71 ALA A C 1
ATOM 531 O O . ALA A 1 71 ? -8.205 -3.313 13.890 1.00 97.81 71 ALA A O 1
ATOM 532 N N . GLN A 1 72 ? -8.125 -3.745 11.697 1.00 98.25 72 GLN A N 1
ATOM 533 C CA . GLN A 1 72 ? -7.037 -4.740 11.751 1.00 98.25 72 GLN A CA 1
ATOM 534 C C . GLN A 1 72 ? -5.686 -4.174 12.262 1.00 98.25 72 GLN A C 1
ATOM 536 O O . GLN A 1 72 ? -4.989 -3.494 11.506 1.00 98.25 72 GLN A O 1
ATOM 541 N N . PRO A 1 73 ? -5.277 -4.419 13.526 1.00 97.75 73 PRO A N 1
ATOM 542 C CA . PRO A 1 73 ? -4.186 -3.668 14.168 1.00 97.75 73 PRO A CA 1
ATOM 543 C C . PRO A 1 73 ? -2.796 -3.877 13.557 1.00 97.75 73 PRO A C 1
ATOM 545 O O . PRO A 1 73 ? -1.916 -3.040 13.750 1.00 97.75 73 PRO A O 1
ATOM 548 N N . GLY A 1 74 ? -2.578 -4.993 12.853 1.00 97.50 74 GLY A N 1
ATOM 549 C CA . GLY A 1 74 ? -1.300 -5.285 12.196 1.00 97.50 74 GLY A CA 1
ATOM 550 C C . GLY A 1 74 ? -1.012 -4.370 11.005 1.00 97.50 74 GLY A C 1
ATOM 551 O O . GLY A 1 74 ? 0.145 -4.196 10.632 1.00 97.50 74 GLY A O 1
ATOM 552 N N . GLY A 1 75 ? -2.044 -3.732 10.446 1.00 97.25 75 GLY A N 1
ATOM 553 C CA . GLY A 1 75 ? -1.941 -2.919 9.241 1.00 97.25 75 GLY A CA 1
ATOM 554 C C . GLY A 1 75 ? -1.812 -3.735 7.954 1.00 97.25 75 GLY A C 1
ATOM 555 O O . GLY A 1 75 ? -1.791 -3.134 6.895 1.00 97.25 75 GLY A O 1
ATOM 556 N N . ASP A 1 76 ? -1.788 -5.067 8.002 1.00 97.62 76 ASP A N 1
ATOM 557 C CA . ASP A 1 76 ? -1.575 -5.956 6.849 1.00 97.62 76 ASP A CA 1
ATOM 558 C C . ASP A 1 76 ? -2.674 -5.815 5.785 1.00 97.62 76 ASP A C 1
ATOM 560 O O . ASP A 1 76 ? -2.409 -5.846 4.581 1.00 97.62 76 ASP A O 1
ATOM 564 N N . ALA A 1 77 ? -3.921 -5.603 6.224 1.00 97.75 77 ALA A N 1
ATOM 565 C CA . ALA A 1 77 ? -5.036 -5.334 5.316 1.00 97.75 77 ALA A CA 1
ATOM 566 C C . ALA A 1 77 ? -4.840 -4.004 4.568 1.00 97.75 77 ALA A C 1
ATOM 568 O O . ALA A 1 77 ? -5.105 -3.913 3.369 1.00 97.75 77 ALA A O 1
ATOM 569 N N . LEU A 1 78 ? -4.334 -2.981 5.265 1.00 98.44 78 LEU A N 1
ATOM 570 C CA . LEU A 1 78 ? -4.006 -1.691 4.666 1.00 98.44 78 LEU A CA 1
ATOM 571 C C . LEU A 1 78 ? -2.772 -1.794 3.760 1.00 98.44 78 LEU A C 1
ATOM 573 O O . LEU A 1 78 ? -2.800 -1.296 2.638 1.00 98.44 78 LEU A O 1
ATOM 577 N N . ASP A 1 79 ? -1.730 -2.490 4.213 1.00 98.38 79 ASP A N 1
ATOM 578 C CA . ASP A 1 79 ? -0.485 -2.735 3.481 1.00 98.38 79 ASP A CA 1
ATOM 579 C C . ASP A 1 79 ? -0.757 -3.450 2.154 1.00 98.38 79 ASP A C 1
ATOM 581 O O . ASP A 1 79 ? -0.173 -3.090 1.135 1.00 98.38 79 ASP A O 1
ATOM 585 N N . SER A 1 80 ? -1.705 -4.391 2.134 1.00 97.69 80 SER A N 1
ATOM 586 C CA . SER A 1 80 ? -2.133 -5.086 0.913 1.00 97.69 80 SER A CA 1
ATOM 587 C C . SER A 1 80 ? -2.777 -4.137 -0.105 1.00 97.69 80 SER A C 1
ATOM 589 O O . SER A 1 80 ? -2.507 -4.232 -1.303 1.00 97.69 80 SER A O 1
ATOM 591 N N . ILE A 1 81 ? -3.597 -3.184 0.354 1.00 97.94 81 ILE A N 1
ATOM 592 C CA . ILE A 1 81 ? -4.195 -2.163 -0.521 1.00 97.94 81 ILE A CA 1
ATOM 593 C C . ILE A 1 81 ? -3.110 -1.222 -1.045 1.00 97.94 81 ILE A C 1
ATOM 595 O O . ILE A 1 81 ? -3.078 -0.933 -2.241 1.00 97.94 81 ILE A O 1
ATOM 599 N N . VAL A 1 82 ? -2.201 -0.771 -0.175 1.00 97.94 82 VAL A N 1
ATOM 600 C CA . VAL A 1 82 ? -1.065 0.072 -0.572 1.00 97.94 82 VAL A CA 1
ATOM 601 C C . VAL A 1 82 ? -0.206 -0.645 -1.615 1.00 97.94 82 VAL A C 1
ATOM 603 O O . VAL A 1 82 ? 0.126 -0.043 -2.632 1.00 97.94 82 VAL A O 1
ATOM 606 N N . ALA A 1 83 ? 0.088 -1.933 -1.421 1.00 97.38 83 ALA A N 1
ATOM 607 C CA . ALA A 1 83 ? 0.844 -2.738 -2.375 1.00 97.38 83 ALA A CA 1
ATOM 608 C C . ALA A 1 83 ? 0.159 -2.813 -3.746 1.00 97.38 83 ALA A C 1
ATOM 610 O O . ALA A 1 83 ? 0.808 -2.586 -4.769 1.00 97.38 83 ALA A O 1
ATOM 611 N N . ALA A 1 84 ? -1.154 -3.054 -3.776 1.00 95.56 84 ALA A N 1
ATOM 612 C CA . ALA A 1 84 ? -1.926 -3.095 -5.017 1.00 95.56 84 ALA A CA 1
ATOM 613 C C . ALA A 1 84 ? -1.948 -1.736 -5.742 1.00 95.56 84 ALA A C 1
ATOM 615 O O . ALA A 1 84 ? -1.744 -1.676 -6.956 1.00 95.56 84 ALA A O 1
ATOM 616 N N . VAL A 1 85 ? -2.150 -0.638 -5.004 1.00 95.25 85 VAL A N 1
ATOM 617 C CA . VAL A 1 85 ? -2.138 0.729 -5.553 1.00 95.25 85 VAL A CA 1
ATOM 618 C C . VAL A 1 85 ? -0.763 1.083 -6.110 1.00 95.25 85 VAL A C 1
ATOM 620 O O . VAL A 1 85 ? -0.672 1.583 -7.232 1.00 95.25 85 VAL A O 1
ATOM 623 N N . THR A 1 86 ? 0.308 0.795 -5.370 1.00 94.56 86 THR A N 1
ATOM 624 C CA . THR A 1 86 ? 1.682 1.017 -5.834 1.00 94.56 86 THR A CA 1
ATOM 625 C C . THR A 1 86 ? 1.971 0.214 -7.092 1.00 94.56 86 THR A C 1
ATOM 627 O O . THR A 1 86 ? 2.436 0.790 -8.074 1.00 94.56 86 THR A O 1
ATOM 630 N N . ALA A 1 87 ? 1.639 -1.079 -7.111 1.00 92.31 87 ALA A N 1
ATOM 631 C CA . ALA A 1 87 ? 1.848 -1.921 -8.283 1.00 92.31 87 ALA A CA 1
ATOM 632 C C . ALA A 1 87 ? 1.098 -1.383 -9.513 1.00 92.31 87 ALA A C 1
ATOM 634 O O . ALA A 1 87 ? 1.665 -1.324 -10.606 1.00 92.31 87 ALA A O 1
ATOM 635 N N . TRP A 1 88 ? -0.147 -0.925 -9.347 1.00 91.50 88 TRP A N 1
ATOM 636 C CA . TRP A 1 88 ? -0.908 -0.289 -10.425 1.00 91.50 88 TRP A CA 1
ATOM 637 C C . TRP A 1 88 ? -0.247 1.002 -10.922 1.00 91.50 88 TRP A C 1
ATOM 639 O O . TRP A 1 88 ? -0.047 1.172 -12.123 1.00 91.50 88 TRP A O 1
ATOM 649 N N . LEU A 1 89 ? 0.115 1.913 -10.015 1.00 90.81 89 LEU A N 1
ATOM 650 C CA . LEU A 1 89 ? 0.716 3.199 -10.379 1.00 90.81 89 LEU A CA 1
ATOM 651 C C . LEU A 1 89 ? 2.062 3.018 -11.086 1.00 90.81 89 LEU A C 1
ATOM 653 O O . LEU A 1 89 ? 2.292 3.643 -12.121 1.00 90.81 89 LEU A O 1
ATOM 657 N N . VAL A 1 90 ? 2.914 2.134 -10.565 1.00 89.31 90 VAL A N 1
ATOM 658 C CA . VAL A 1 90 ? 4.201 1.787 -11.176 1.00 89.31 90 VAL A CA 1
ATOM 659 C C . VAL A 1 90 ? 3.952 1.193 -12.561 1.00 89.31 90 VAL A C 1
ATOM 661 O O . VAL A 1 90 ? 4.359 1.770 -13.559 1.00 89.31 90 VAL A O 1
ATOM 664 N N . THR A 1 91 ? 3.166 0.123 -12.684 1.00 86.12 91 THR A N 1
ATOM 665 C CA . THR A 1 91 ? 2.958 -0.527 -13.994 1.00 86.12 91 THR A CA 1
ATOM 666 C C . THR A 1 91 ? 2.318 0.364 -15.059 1.00 86.12 91 THR A C 1
ATOM 668 O O . THR A 1 91 ? 2.620 0.187 -16.241 1.00 86.12 91 THR A O 1
ATOM 671 N N . MET A 1 92 ? 1.455 1.306 -14.668 1.00 82.81 92 MET A N 1
ATOM 672 C CA . MET A 1 92 ? 0.762 2.206 -15.593 1.00 82.81 92 MET A CA 1
ATOM 673 C C . MET A 1 92 ? 1.567 3.450 -15.976 1.00 82.81 92 MET A C 1
ATOM 675 O O . MET A 1 92 ? 1.315 4.011 -17.042 1.00 82.81 92 MET A O 1
ATOM 679 N N . ARG A 1 93 ? 2.455 3.942 -15.102 1.00 75.06 93 ARG A N 1
ATOM 680 C CA . ARG A 1 93 ? 3.096 5.261 -15.273 1.00 75.06 93 ARG A CA 1
ATOM 681 C C . ARG A 1 93 ? 4.607 5.256 -15.152 1.00 75.06 93 ARG A C 1
ATOM 683 O O . ARG A 1 93 ? 5.241 6.091 -15.784 1.00 75.06 93 ARG A O 1
ATOM 690 N N . ASN A 1 94 ? 5.161 4.346 -14.362 1.00 66.75 94 ASN A N 1
ATOM 691 C CA . ASN A 1 94 ? 6.590 4.258 -14.119 1.00 66.75 94 ASN A CA 1
ATOM 692 C C . ASN A 1 94 ? 7.085 2.855 -14.500 1.00 66.75 94 ASN A C 1
ATOM 694 O O . ASN A 1 94 ? 7.038 1.943 -13.666 1.00 66.75 94 ASN A O 1
ATOM 698 N N . PRO A 1 95 ? 7.514 2.620 -15.757 1.00 66.56 95 PRO A N 1
ATOM 699 C CA . PRO A 1 95 ? 8.155 1.353 -16.073 1.00 66.56 95 PRO A CA 1
ATOM 700 C C . PRO A 1 95 ? 9.312 1.119 -15.087 1.00 66.56 95 PRO A C 1
ATOM 702 O O . PRO A 1 95 ? 9.890 2.086 -14.592 1.00 66.56 95 PRO A O 1
ATOM 705 N N . PRO A 1 96 ? 9.650 -0.144 -14.771 1.00 65.44 96 PRO A N 1
ATOM 706 C CA . PRO A 1 96 ? 10.766 -0.431 -13.884 1.00 65.44 96 PRO A CA 1
ATOM 707 C C . PRO A 1 96 ? 12.003 0.382 -14.280 1.00 65.44 96 PRO A C 1
ATOM 709 O O . PRO A 1 96 ? 12.272 0.457 -15.484 1.00 65.44 96 PRO A O 1
ATOM 712 N N . PRO A 1 97 ? 12.746 0.977 -13.326 1.00 69.00 97 PRO A N 1
ATOM 713 C CA . PRO A 1 97 ? 13.924 1.757 -13.674 1.00 69.00 97 PRO A CA 1
ATOM 714 C C . PRO A 1 97 ? 14.869 0.886 -14.503 1.00 69.00 97 PRO A C 1
ATOM 716 O O . PRO A 1 97 ? 15.210 -0.222 -14.092 1.00 69.00 97 PRO A O 1
ATOM 719 N N . SER A 1 98 ? 15.261 1.357 -15.686 1.00 66.69 98 SER A N 1
ATOM 720 C CA . SER A 1 98 ? 16.121 0.583 -16.590 1.00 66.69 98 SER A CA 1
ATOM 721 C C . SER A 1 98 ? 17.576 0.533 -16.120 1.00 66.69 98 SER A C 1
ATOM 723 O O . SER A 1 98 ? 18.306 -0.375 -16.499 1.00 66.69 98 SER A O 1
ATOM 725 N N . ASN A 1 99 ? 17.982 1.485 -15.271 1.00 76.06 99 ASN A N 1
ATOM 726 C CA . ASN A 1 99 ? 19.338 1.627 -14.746 1.00 76.06 99 ASN A CA 1
ATOM 727 C C . ASN A 1 99 ? 19.323 1.488 -13.224 1.00 76.06 99 ASN A C 1
ATOM 729 O O . ASN A 1 99 ? 19.485 2.465 -12.493 1.00 76.06 99 ASN A O 1
ATOM 733 N N . LEU A 1 100 ? 19.068 0.273 -12.750 1.00 85.94 100 LEU A N 1
ATOM 734 C CA . LEU A 1 100 ? 19.183 -0.021 -11.329 1.00 85.94 100 LEU A CA 1
ATOM 735 C C . LEU A 1 100 ? 20.656 -0.065 -10.900 1.00 85.94 100 LEU A C 1
ATOM 737 O O . LEU A 1 100 ? 21.507 -0.487 -11.689 1.00 85.94 100 LEU A O 1
ATOM 741 N N . PRO A 1 101 ? 20.967 0.350 -9.659 1.00 89.75 101 PRO A N 1
ATOM 742 C CA . PRO A 1 101 ? 22.301 0.177 -9.103 1.00 89.75 101 PRO A CA 1
ATOM 743 C C . PRO A 1 101 ? 22.659 -1.316 -9.042 1.00 89.75 101 PRO A C 1
ATOM 745 O O . PRO A 1 101 ? 21.778 -2.178 -8.968 1.00 89.75 101 PRO A O 1
ATOM 748 N N . ALA A 1 102 ? 23.954 -1.636 -9.098 1.00 88.88 102 ALA A N 1
ATOM 749 C CA . ALA A 1 102 ? 24.432 -3.016 -9.228 1.00 88.88 102 ALA A CA 1
ATOM 750 C C . ALA A 1 102 ? 23.947 -3.920 -8.079 1.00 88.88 102 ALA A C 1
ATOM 752 O O . ALA A 1 102 ? 23.671 -5.107 -8.278 1.00 88.88 102 ALA A O 1
ATOM 753 N N . GLU A 1 103 ? 23.786 -3.344 -6.891 1.00 92.25 103 GLU A N 1
ATOM 754 C CA . GLU A 1 103 ? 23.300 -3.978 -5.668 1.00 92.25 103 GLU A CA 1
ATOM 755 C C . GLU A 1 103 ? 21.874 -4.524 -5.820 1.00 92.25 103 GLU A C 1
ATOM 757 O O . GLU A 1 103 ? 21.551 -5.561 -5.239 1.00 92.25 103 GLU A O 1
ATOM 762 N N . ALA A 1 104 ? 21.042 -3.914 -6.672 1.00 91.62 104 ALA A N 1
ATOM 763 C CA . ALA A 1 104 ? 19.658 -4.342 -6.876 1.00 91.62 104 ALA A CA 1
ATOM 764 C C . ALA A 1 104 ? 19.554 -5.766 -7.450 1.00 91.62 104 ALA A C 1
ATOM 766 O O . ALA A 1 104 ? 18.585 -6.477 -7.195 1.00 91.62 104 ALA A O 1
ATOM 767 N N . SER A 1 105 ? 20.579 -6.219 -8.181 1.00 89.44 105 SER A N 1
ATOM 768 C CA . SER A 1 105 ? 20.666 -7.599 -8.681 1.00 89.44 105 SER A CA 1
ATOM 769 C C . SER A 1 105 ? 20.869 -8.645 -7.576 1.00 89.44 105 SER A C 1
ATOM 771 O O . SER A 1 105 ? 20.703 -9.837 -7.831 1.00 89.44 105 SER A O 1
ATOM 773 N N . ARG A 1 106 ? 21.220 -8.213 -6.356 1.00 91.88 106 ARG A N 1
ATOM 774 C CA . ARG A 1 106 ? 21.434 -9.068 -5.179 1.00 91.88 106 ARG A CA 1
ATOM 775 C C . ARG A 1 106 ? 20.347 -8.873 -4.130 1.00 91.88 106 ARG A C 1
ATOM 777 O O . ARG A 1 106 ? 19.869 -9.852 -3.571 1.00 91.88 106 ARG A O 1
ATOM 784 N N . GLU A 1 107 ? 19.970 -7.623 -3.873 1.00 92.12 107 GLU A N 1
ATOM 785 C CA . GLU A 1 107 ? 19.073 -7.258 -2.769 1.00 92.12 107 GLU A CA 1
ATOM 786 C C . GLU A 1 107 ? 17.612 -7.093 -3.197 1.00 92.12 107 GLU A C 1
ATOM 788 O O . GLU A 1 107 ? 16.722 -7.170 -2.357 1.00 92.12 107 GLU A O 1
ATOM 793 N N . GLY A 1 108 ? 17.347 -6.916 -4.493 1.00 91.75 108 GLY A N 1
ATOM 794 C CA . GLY A 1 108 ? 16.021 -6.574 -4.995 1.00 91.75 108 GLY A CA 1
ATOM 795 C C . GLY A 1 108 ? 15.838 -5.070 -5.183 1.00 91.75 108 GLY A C 1
ATOM 796 O O . GLY A 1 108 ? 16.798 -4.300 -5.251 1.00 91.75 108 GLY A O 1
ATOM 797 N N . TRP A 1 109 ? 14.585 -4.645 -5.342 1.00 92.31 109 TRP A N 1
ATOM 798 C CA . TRP A 1 109 ? 14.264 -3.237 -5.556 1.00 92.31 109 TRP A CA 1
ATOM 799 C C . TRP A 1 109 ? 12.859 -2.904 -5.073 1.00 92.31 109 TRP A C 1
ATOM 801 O O . TRP A 1 109 ? 11.875 -3.420 -5.603 1.00 92.31 109 TRP A O 1
ATOM 811 N N . ILE A 1 110 ? 12.763 -1.962 -4.134 1.00 93.44 110 ILE A N 1
ATOM 812 C CA . ILE A 1 110 ? 11.483 -1.415 -3.691 1.00 93.44 110 ILE A CA 1
ATOM 813 C C . ILE A 1 110 ? 10.956 -0.468 -4.768 1.00 93.44 110 ILE A C 1
ATOM 815 O O . ILE A 1 110 ? 11.494 0.618 -4.989 1.00 93.44 110 ILE A O 1
ATOM 819 N N . TYR A 1 111 ? 9.854 -0.856 -5.402 1.00 92.25 111 TYR A N 1
ATOM 820 C CA . TYR A 1 111 ? 9.172 -0.019 -6.379 1.00 92.25 111 TYR A CA 1
ATOM 821 C C . TYR A 1 111 ? 8.345 1.058 -5.679 1.00 92.25 111 TYR A C 1
ATOM 823 O O . TYR A 1 111 ? 7.595 0.786 -4.738 1.00 92.25 111 TYR A O 1
ATOM 831 N N . VAL A 1 112 ? 8.486 2.296 -6.152 1.00 91.94 112 VAL A N 1
ATOM 832 C CA . VAL A 1 112 ? 7.884 3.484 -5.541 1.00 91.94 112 VAL A CA 1
ATOM 833 C C . VAL A 1 112 ? 7.089 4.244 -6.605 1.00 91.94 112 VAL A C 1
ATOM 835 O O . VAL A 1 112 ? 7.595 4.433 -7.713 1.00 91.94 112 VAL A O 1
ATOM 838 N N . PRO A 1 113 ? 5.846 4.669 -6.318 1.00 90.81 113 PRO A N 1
ATOM 839 C CA . PRO A 1 113 ? 5.086 5.479 -7.258 1.00 90.81 113 PRO A CA 1
ATOM 840 C C . PRO A 1 113 ? 5.665 6.898 -7.335 1.00 90.81 113 PRO A C 1
ATOM 842 O O . PRO A 1 113 ? 6.051 7.471 -6.318 1.00 90.81 113 PRO A O 1
ATOM 845 N N . GLU A 1 114 ? 5.652 7.494 -8.527 1.00 87.56 114 GLU A N 1
ATOM 846 C CA . GLU A 1 114 ? 6.058 8.887 -8.757 1.00 87.56 114 GLU A CA 1
ATOM 847 C C . GLU A 1 114 ? 4.856 9.752 -9.184 1.00 87.56 114 GLU A C 1
ATOM 849 O O . GLU A 1 114 ? 3.910 9.229 -9.789 1.00 87.56 114 GLU A O 1
ATOM 854 N N . PRO A 1 115 ? 4.838 11.062 -8.855 1.00 81.44 115 PRO A N 1
ATOM 855 C CA . PRO A 1 115 ? 3.779 11.961 -9.296 1.00 81.44 115 PRO A CA 1
ATOM 856 C C . PRO A 1 115 ? 3.690 12.057 -10.832 1.00 81.44 115 PRO A C 1
ATOM 858 O O . PRO A 1 115 ? 4.699 11.928 -11.519 1.00 81.44 115 PRO A O 1
ATOM 861 N N . PRO A 1 116 ? 2.511 12.387 -11.392 1.00 80.69 116 PRO A N 1
ATOM 862 C CA . PRO A 1 116 ? 1.252 12.624 -10.691 1.00 80.69 116 PRO A CA 1
ATOM 863 C C . PRO A 1 116 ? 0.562 11.319 -10.262 1.00 80.69 116 PRO A C 1
ATOM 865 O O . PRO A 1 116 ? 0.573 10.327 -10.991 1.00 80.69 116 PRO A O 1
ATOM 868 N N . PHE A 1 117 ? -0.128 11.338 -9.119 1.00 81.75 117 PHE A N 1
ATOM 869 C CA . PHE A 1 117 ? -0.878 10.187 -8.602 1.00 81.75 117 PHE A CA 1
ATOM 870 C C . PHE A 1 117 ? -2.337 10.258 -9.060 1.00 81.75 117 PHE A C 1
ATOM 872 O O . PHE A 1 117 ? -3.095 11.121 -8.629 1.00 81.75 117 PHE A O 1
ATOM 879 N N . SER A 1 118 ? -2.742 9.382 -9.977 1.00 75.38 118 SER A N 1
ATOM 880 C CA . SER A 1 118 ? -4.145 9.259 -10.382 1.00 75.38 118 SER A CA 1
ATOM 881 C C . SER A 1 118 ? -4.416 7.848 -10.877 1.00 75.38 118 SER A C 1
ATOM 883 O O . SER A 1 118 ? -3.697 7.352 -11.747 1.00 75.38 118 SER A O 1
ATOM 885 N N . LEU A 1 119 ? -5.461 7.221 -10.332 1.00 74.56 119 LEU A N 1
ATOM 886 C CA . LEU A 1 119 ? -5.910 5.892 -10.752 1.00 74.56 119 LEU A CA 1
ATOM 887 C C . LEU A 1 119 ? -6.872 5.939 -11.949 1.00 74.56 119 LEU A C 1
ATOM 889 O O . LEU A 1 119 ? -7.217 4.895 -12.500 1.00 74.56 119 LEU A O 1
ATOM 893 N N . ALA A 1 120 ? -7.273 7.131 -12.402 1.00 69.81 120 ALA A N 1
ATOM 894 C CA . ALA A 1 120 ? -8.083 7.280 -13.602 1.00 69.81 120 ALA A CA 1
ATOM 895 C C . ALA A 1 120 ? -7.256 6.932 -14.852 1.00 69.81 120 ALA A C 1
ATOM 897 O O . ALA A 1 120 ? -6.182 7.498 -15.089 1.00 69.81 120 ALA A O 1
ATOM 898 N N . ARG A 1 121 ? -7.766 6.016 -15.685 1.00 57.06 121 ARG A N 1
ATOM 899 C CA . ARG A 1 121 ? -7.208 5.784 -17.023 1.00 57.06 121 ARG A CA 1
ATOM 900 C C . ARG A 1 121 ? -7.350 7.071 -17.834 1.00 57.06 121 ARG A C 1
ATOM 902 O O . ARG A 1 121 ? -8.467 7.548 -18.022 1.00 57.06 121 ARG A O 1
ATOM 909 N N . ARG A 1 122 ? -6.239 7.602 -18.358 1.00 53.50 122 ARG A N 1
ATOM 910 C 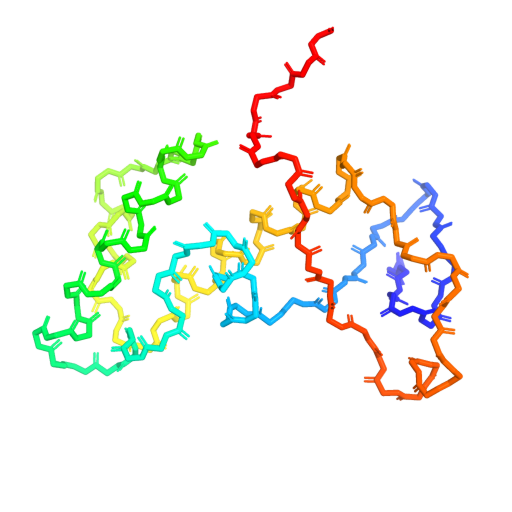CA . ARG A 1 122 ? -6.323 8.448 -19.554 1.00 53.50 122 ARG A CA 1
ATOM 911 C C . ARG A 1 122 ? -6.817 7.516 -20.663 1.00 53.50 122 ARG A C 1
ATOM 913 O O . ARG A 1 122 ? -6.171 6.501 -20.916 1.00 53.50 122 ARG A O 1
ATOM 920 N N . ARG A 1 123 ? -8.030 7.770 -21.153 1.00 44.94 123 ARG A N 1
ATOM 921 C CA . ARG A 1 123 ? -8.551 7.123 -22.358 1.00 44.94 123 ARG A CA 1
ATOM 922 C C . ARG A 1 123 ? -7.748 7.583 -23.563 1.00 44.94 123 ARG A C 1
ATOM 924 O O . ARG A 1 123 ? -7.289 8.746 -23.521 1.00 44.94 123 ARG A O 1
#

Radius of gyration: 15.55 Å; chains: 1; bounding box: 42×32×42 Å

Foldseek 3Di:
DEAEPPQGDDDPVHHYHAAADLLQQCVQLVADRDQLAADDPSVLVSQLRSVVSVVVQPDDDDPVLSVVCSRPRHNVSVSVVSVVLLVQQCVVPNDDPPDDDPCCNPVNDHRYHHDPRHPDDPD